Protein AF-A0A397VW55-F1 (afdb_monomer_lite)

Sequence (181 aa):
MVSATMDEYCSMPDNKTVDIKIIGSTFNQAGERYYVQMDPNFVRNKLLYEPLPGIDQGIVNYNSTYQGRPSEEAAICIARLTADATKKFQDLPPENQTTYFNSLFKEIAKKLPVRYERLTTDGNFQYVYSSGSNNPNIEFEVRVNLTDSKQKENSVPGVNRLLASNRKVIYGVNIKILLSH

Structure (mmCIF, N/CA/C/O backbone):
data_AF-A0A397VW55-F1
#
_entry.id   AF-A0A397VW55-F1
#
loop_
_atom_site.group_PDB
_atom_site.id
_atom_site.type_symbol
_atom_site.label_atom_id
_atom_site.label_alt_id
_atom_site.label_comp_id
_atom_site.label_asym_id
_atom_site.label_entity_id
_atom_site.label_seq_id
_atom_site.pdbx_PDB_ins_code
_atom_site.Cartn_x
_atom_site.Cartn_y
_atom_site.Cartn_z
_atom_site.occupancy
_atom_site.B_iso_or_equiv
_atom_site.auth_seq_id
_atom_site.auth_comp_id
_atom_site.auth_asym_id
_atom_site.auth_atom_id
_atom_site.pdbx_PDB_model_num
ATOM 1 N N . MET A 1 1 ? 5.087 1.949 -8.257 1.00 55.09 1 MET A N 1
ATOM 2 C CA . MET A 1 1 ? 5.994 2.690 -9.155 1.00 55.09 1 MET A CA 1
ATOM 3 C C . MET A 1 1 ? 7.262 2.983 -8.373 1.00 55.09 1 MET A C 1
ATOM 5 O O . MET A 1 1 ? 7.154 3.551 -7.293 1.00 55.09 1 MET A O 1
ATOM 9 N N . VAL A 1 2 ? 8.412 2.505 -8.848 1.00 58.38 2 VAL A N 1
ATOM 10 C CA . VAL A 1 2 ? 9.732 2.812 -8.272 1.00 58.38 2 VAL A CA 1
ATOM 11 C C . VAL A 1 2 ? 10.349 3.891 -9.155 1.00 58.38 2 VAL A C 1
ATOM 13 O O . VAL A 1 2 ? 10.403 3.710 -10.367 1.00 58.38 2 VAL A O 1
ATOM 16 N N . SER A 1 3 ? 10.754 5.020 -8.571 1.00 66.94 3 SER A N 1
ATOM 17 C CA . SER A 1 3 ? 11.470 6.069 -9.307 1.00 66.94 3 SER A CA 1
ATOM 18 C C . SER A 1 3 ? 12.961 5.743 -9.366 1.00 66.94 3 SER A C 1
ATOM 20 O O . SER A 1 3 ? 13.516 5.243 -8.388 1.00 66.94 3 SER A O 1
ATOM 22 N N . ALA A 1 4 ? 13.619 6.101 -10.472 1.00 60.59 4 ALA A N 1
ATOM 23 C CA . ALA A 1 4 ? 15.071 5.976 -10.635 1.00 60.59 4 ALA A CA 1
ATOM 24 C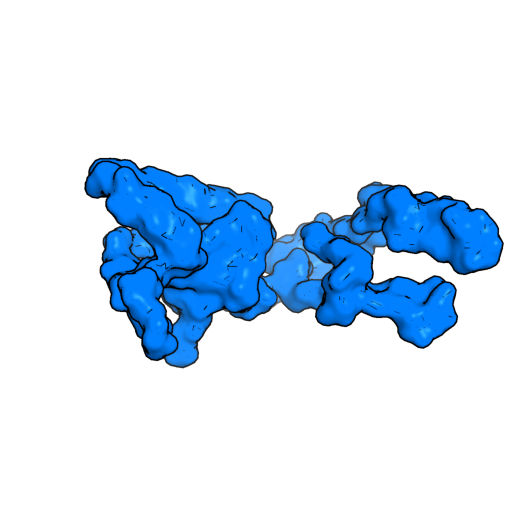 C . ALA A 1 4 ? 15.870 6.740 -9.561 1.00 60.59 4 ALA A C 1
ATOM 26 O O . ALA A 1 4 ? 17.019 6.414 -9.301 1.00 60.59 4 ALA A O 1
ATOM 27 N N . THR A 1 5 ? 15.258 7.742 -8.924 1.00 70.06 5 THR A N 1
ATOM 28 C CA . THR A 1 5 ? 15.862 8.555 -7.855 1.00 70.06 5 THR A CA 1
ATOM 29 C C . THR A 1 5 ? 15.714 7.952 -6.455 1.00 70.06 5 THR A C 1
ATOM 31 O O . THR A 1 5 ? 16.090 8.577 -5.467 1.00 70.06 5 THR A O 1
ATOM 34 N N . MET A 1 6 ? 15.104 6.769 -6.334 1.00 76.06 6 MET A N 1
ATOM 35 C CA . MET A 1 6 ? 14.958 6.077 -5.056 1.00 76.06 6 MET A CA 1
ATOM 36 C C . MET A 1 6 ? 16.156 5.154 -4.836 1.00 76.06 6 MET A C 1
ATOM 38 O O . MET A 1 6 ? 16.042 3.956 -5.076 1.00 76.06 6 MET A O 1
ATOM 42 N N . ASP A 1 7 ? 17.270 5.691 -4.336 1.00 77.62 7 ASP A N 1
ATOM 43 C CA . ASP A 1 7 ? 18.544 4.961 -4.165 1.00 77.62 7 ASP A CA 1
ATOM 44 C C . ASP A 1 7 ? 18.426 3.663 -3.328 1.00 77.62 7 ASP A C 1
ATOM 46 O O . ASP A 1 7 ? 19.222 2.739 -3.473 1.00 77.62 7 ASP A O 1
ATOM 50 N N . GLU A 1 8 ? 17.410 3.552 -2.459 1.00 80.06 8 GLU A N 1
ATOM 51 C CA . GLU A 1 8 ? 17.105 2.328 -1.688 1.00 80.06 8 GLU A CA 1
ATOM 52 C C . GLU A 1 8 ? 16.546 1.183 -2.566 1.00 80.06 8 GLU A C 1
ATOM 54 O O . GLU A 1 8 ? 16.633 0.008 -2.192 1.00 80.06 8 GLU A O 1
ATOM 59 N N . TYR A 1 9 ? 15.958 1.517 -3.717 1.00 79.38 9 TYR A N 1
ATOM 60 C CA . TYR A 1 9 ? 15.215 0.602 -4.588 1.00 79.38 9 TYR A CA 1
ATOM 61 C C . TYR A 1 9 ? 15.733 0.528 -6.019 1.00 79.38 9 TYR A C 1
ATOM 63 O O . TYR A 1 9 ? 15.395 -0.423 -6.719 1.00 79.38 9 TYR A O 1
ATOM 71 N N . CYS A 1 10 ? 16.512 1.507 -6.461 1.00 85.19 10 CYS A N 1
ATOM 72 C CA . CYS A 1 10 ? 17.072 1.567 -7.797 1.00 85.19 10 CYS A CA 1
ATOM 73 C C . CYS A 1 10 ? 18.533 1.998 -7.698 1.00 85.19 10 CYS A C 1
ATOM 75 O O . CYS A 1 10 ? 18.833 3.028 -7.100 1.00 85.19 10 CYS A O 1
ATOM 77 N N . SER A 1 11 ? 19.438 1.231 -8.292 1.00 88.94 11 SER A N 1
ATOM 78 C CA . SER A 1 11 ? 20.855 1.579 -8.364 1.00 88.94 11 SER A CA 1
ATOM 79 C C . SER A 1 11 ? 21.452 1.166 -9.707 1.00 88.94 11 SER A C 1
ATOM 81 O O . SER A 1 11 ? 20.837 0.442 -10.490 1.00 88.94 11 SER A O 1
ATOM 83 N N . MET A 1 12 ? 22.643 1.680 -10.009 1.00 86.44 12 MET A N 1
ATOM 84 C CA . MET A 1 12 ? 23.347 1.389 -11.256 1.00 86.44 12 MET A CA 1
ATOM 85 C C . MET A 1 12 ? 24.832 1.125 -10.959 1.00 86.44 12 MET A C 1
ATOM 87 O O . MET A 1 12 ? 25.648 2.043 -11.072 1.00 86.44 12 MET A O 1
ATOM 91 N N . PRO A 1 13 ? 25.199 -0.091 -10.511 1.00 88.69 13 PRO A N 1
ATOM 92 C CA . PRO A 1 13 ? 26.519 -0.363 -9.931 1.00 88.69 13 PRO A CA 1
ATOM 93 C C . PRO A 1 13 ? 27.693 -0.198 -10.909 1.00 88.69 13 PRO A C 1
ATOM 95 O O . PRO A 1 13 ? 28.791 0.159 -10.490 1.00 88.69 13 PRO A O 1
ATOM 98 N N . ASP A 1 14 ? 27.486 -0.433 -12.205 1.00 88.38 14 ASP A N 1
ATOM 99 C CA . ASP A 1 14 ? 28.546 -0.484 -13.225 1.00 88.38 14 ASP A CA 1
ATOM 100 C C . ASP A 1 14 ? 28.288 0.436 -14.439 1.00 88.38 14 ASP A C 1
ATOM 102 O O . ASP A 1 14 ? 28.972 0.340 -15.461 1.00 88.38 14 ASP A O 1
ATOM 106 N N . ASN A 1 15 ? 27.314 1.350 -14.339 1.00 84.50 15 ASN A N 1
ATOM 107 C CA . ASN A 1 15 ? 26.824 2.206 -15.434 1.00 84.50 15 ASN A CA 1
ATOM 108 C C . ASN A 1 15 ? 26.271 1.458 -16.666 1.00 84.50 15 ASN A C 1
ATOM 110 O O . ASN A 1 15 ? 26.111 2.070 -17.725 1.00 84.50 15 ASN A O 1
ATOM 114 N N . LYS A 1 16 ? 26.007 0.153 -16.561 1.00 86.00 16 LYS A N 1
ATOM 115 C CA . LYS A 1 16 ? 25.454 -0.681 -17.642 1.00 86.00 16 LYS A CA 1
ATOM 116 C C . LYS A 1 16 ? 24.233 -1.479 -17.195 1.00 86.00 16 LYS A C 1
ATOM 118 O O . LYS A 1 16 ? 23.374 -1.782 -18.016 1.00 86.00 16 LYS A O 1
ATOM 123 N N . THR A 1 17 ? 24.156 -1.777 -15.906 1.00 87.69 17 THR A N 1
ATOM 124 C CA . THR A 1 17 ? 23.126 -2.589 -15.271 1.00 87.69 17 THR A CA 1
ATOM 125 C C . THR A 1 17 ? 22.302 -1.711 -14.343 1.00 87.69 17 THR A C 1
ATOM 127 O O . THR A 1 17 ? 22.865 -1.000 -13.516 1.00 87.69 17 THR A O 1
ATOM 130 N N . VAL A 1 18 ? 20.976 -1.756 -14.476 1.00 87.31 18 VAL A N 1
ATOM 131 C CA . VAL A 1 18 ? 20.058 -1.158 -13.501 1.00 87.31 18 VAL A CA 1
ATOM 132 C C . VAL A 1 18 ? 19.582 -2.257 -12.562 1.00 87.31 18 VAL A C 1
ATOM 134 O O . VAL A 1 18 ? 18.870 -3.169 -12.983 1.00 87.31 18 VAL A O 1
ATOM 137 N N . ASP A 1 19 ? 19.927 -2.124 -11.289 1.00 88.69 19 ASP A N 1
ATOM 138 C CA . ASP A 1 19 ? 19.442 -2.995 -10.229 1.00 88.69 19 ASP A CA 1
ATOM 139 C C . ASP A 1 19 ? 18.177 -2.389 -9.625 1.00 88.69 19 ASP A C 1
ATOM 141 O O . ASP A 1 19 ? 18.198 -1.297 -9.056 1.00 88.69 19 ASP A O 1
ATOM 145 N N . ILE A 1 20 ? 17.060 -3.113 -9.731 1.00 86.38 20 ILE A N 1
ATOM 146 C CA . ILE A 1 20 ? 15.787 -2.725 -9.120 1.00 86.38 20 ILE A CA 1
ATOM 147 C C . ILE A 1 20 ? 15.455 -3.713 -8.009 1.00 86.38 20 ILE A C 1
ATOM 149 O O . ILE A 1 20 ? 15.163 -4.887 -8.249 1.00 86.38 20 ILE A O 1
ATOM 153 N N . LYS A 1 21 ? 15.448 -3.226 -6.771 1.00 82.81 21 LYS A N 1
ATOM 154 C CA . LYS A 1 21 ? 15.037 -4.014 -5.615 1.00 82.81 21 LYS A CA 1
ATOM 155 C C . LYS A 1 21 ? 13.519 -4.090 -5.563 1.00 82.81 21 LYS A C 1
ATOM 157 O O . LYS A 1 21 ? 12.830 -3.125 -5.233 1.00 82.81 21 LYS A O 1
ATOM 162 N N . ILE A 1 22 ? 12.995 -5.278 -5.837 1.00 75.12 22 ILE A N 1
ATOM 163 C CA . ILE A 1 22 ? 11.568 -5.550 -5.707 1.00 75.12 22 ILE A CA 1
ATOM 164 C C . ILE A 1 22 ? 11.224 -5.697 -4.223 1.00 75.12 22 ILE A C 1
ATOM 166 O O . ILE A 1 22 ? 11.858 -6.452 -3.484 1.00 75.12 22 ILE A O 1
ATOM 170 N N . ILE A 1 23 ? 10.204 -4.969 -3.777 1.00 71.38 23 ILE A N 1
ATOM 171 C CA . ILE A 1 23 ? 9.687 -5.088 -2.414 1.00 71.38 23 ILE A CA 1
ATOM 172 C C . ILE A 1 23 ? 9.133 -6.508 -2.245 1.00 71.38 23 ILE A C 1
ATOM 174 O O . ILE A 1 23 ? 8.393 -6.992 -3.097 1.00 71.38 23 ILE A O 1
ATOM 178 N N . GLY A 1 24 ? 9.453 -7.186 -1.139 1.00 64.25 24 GLY A N 1
ATOM 179 C CA . GLY A 1 24 ? 9.032 -8.580 -0.906 1.00 64.25 24 GLY A CA 1
ATOM 180 C C . GLY A 1 24 ? 7.513 -8.790 -0.878 1.00 64.25 24 GLY A C 1
ATOM 181 O O . GLY A 1 24 ? 7.034 -9.920 -0.870 1.00 64.25 24 GLY A O 1
ATOM 182 N N . SER A 1 25 ? 6.753 -7.700 -0.868 1.00 64.31 25 SER A N 1
ATOM 183 C CA . SER A 1 25 ? 5.309 -7.691 -0.946 1.00 64.31 25 SER A CA 1
ATOM 184 C C . SER A 1 25 ? 4.753 -7.532 -2.361 1.00 64.31 25 SER A C 1
ATOM 186 O O . SER A 1 25 ? 3.542 -7.573 -2.502 1.00 64.31 25 SER A O 1
ATOM 188 N N . THR A 1 26 ? 5.572 -7.367 -3.400 1.00 71.69 26 THR A N 1
ATOM 189 C CA . THR A 1 26 ? 5.098 -7.162 -4.779 1.00 71.69 26 THR A CA 1
ATOM 190 C C . THR A 1 26 ? 4.411 -8.405 -5.348 1.00 71.69 26 THR A C 1
ATOM 192 O O . THR A 1 26 ? 3.333 -8.283 -5.912 1.00 71.69 26 THR A O 1
ATOM 195 N N . PHE A 1 27 ? 4.982 -9.599 -5.154 1.00 76.06 27 PHE A N 1
ATOM 196 C CA . PHE A 1 27 ? 4.461 -10.873 -5.677 1.00 76.06 27 PHE A CA 1
ATOM 197 C C . PHE A 1 27 ? 3.615 -11.605 -4.631 1.00 76.06 27 PHE A C 1
ATOM 199 O O . PHE A 1 27 ? 4.006 -12.643 -4.105 1.00 76.06 27 PHE A O 1
ATOM 206 N N . ASN A 1 28 ? 2.504 -11.011 -4.229 1.00 70.75 28 ASN A N 1
ATOM 207 C CA . ASN A 1 28 ? 1.757 -11.464 -3.055 1.00 70.75 28 ASN A CA 1
ATOM 208 C C . ASN A 1 28 ? 0.484 -12.251 -3.363 1.00 70.75 28 ASN A C 1
ATOM 210 O O . ASN A 1 28 ? -0.030 -12.881 -2.445 1.00 70.75 28 ASN A O 1
ATOM 214 N N . GLN A 1 29 ? 0.004 -12.258 -4.605 1.00 72.44 29 GLN A N 1
ATOM 215 C CA . GLN A 1 29 ? -1.164 -13.028 -5.019 1.00 72.44 29 GLN A CA 1
ATOM 216 C C . GLN A 1 29 ? -0.717 -14.363 -5.609 1.00 72.44 29 GLN A C 1
ATOM 218 O O . GLN A 1 29 ? 0.205 -14.418 -6.423 1.00 72.44 29 GLN A O 1
ATOM 223 N N . ALA A 1 30 ? -1.342 -15.454 -5.171 1.00 74.38 30 ALA A N 1
ATOM 224 C CA . ALA A 1 30 ? -1.013 -16.801 -5.620 1.00 74.38 30 ALA A CA 1
ATOM 225 C C . ALA A 1 30 ? -1.479 -17.020 -7.067 1.00 74.38 30 ALA A C 1
ATOM 227 O O . ALA A 1 30 ? -2.642 -16.787 -7.378 1.00 74.38 30 ALA A O 1
ATOM 228 N N . GLY A 1 31 ? -0.591 -17.493 -7.947 1.00 74.38 31 GLY A N 1
ATOM 229 C CA . GLY A 1 31 ? -0.944 -17.815 -9.336 1.00 74.38 31 GLY A CA 1
ATOM 230 C C . GLY A 1 31 ? -1.151 -16.608 -10.258 1.00 74.38 31 GLY A C 1
ATOM 231 O O . GLY A 1 31 ? -1.389 -16.801 -11.449 1.00 74.38 31 GLY A O 1
ATOM 232 N N . GLU A 1 32 ? -1.016 -15.384 -9.744 1.00 81.94 32 GLU A N 1
ATOM 233 C CA . GLU A 1 32 ? -1.119 -14.161 -10.539 1.00 81.94 32 GLU A CA 1
ATOM 234 C C . GLU A 1 32 ? 0.161 -13.871 -11.327 1.00 81.94 32 GLU A C 1
ATOM 236 O O . GLU A 1 32 ? 1.273 -14.250 -10.931 1.00 81.94 32 GLU A O 1
ATOM 241 N N . ARG A 1 33 ? -0.003 -13.163 -12.450 1.00 84.38 33 ARG A N 1
ATOM 242 C CA . ARG A 1 33 ? 1.102 -12.740 -13.313 1.00 84.38 33 ARG A CA 1
ATOM 243 C C . ARG A 1 33 ? 1.416 -11.267 -13.102 1.00 84.38 33 ARG A C 1
ATOM 245 O O . ARG A 1 33 ? 0.573 -10.398 -13.305 1.00 84.38 33 ARG A O 1
ATOM 252 N N . TYR A 1 34 ? 2.667 -10.999 -12.766 1.00 85.56 34 TYR 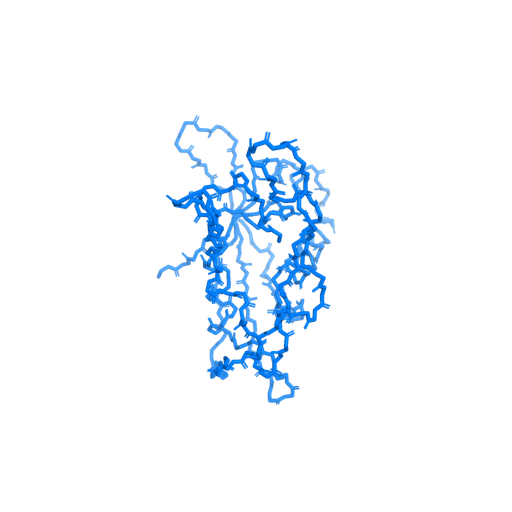A N 1
ATOM 253 C CA . TYR A 1 34 ? 3.197 -9.661 -12.564 1.00 85.56 34 TYR A CA 1
ATOM 254 C C . TYR A 1 34 ? 4.071 -9.265 -13.746 1.00 85.56 34 TYR A C 1
ATOM 256 O O . TYR A 1 34 ? 4.819 -10.090 -14.270 1.00 85.56 34 TYR A O 1
ATOM 264 N N . TYR A 1 35 ? 3.997 -7.999 -14.143 1.00 87.88 35 TYR A N 1
ATOM 265 C CA . TYR A 1 35 ? 4.752 -7.451 -15.265 1.00 87.88 35 TYR A CA 1
ATOM 266 C C . TYR A 1 35 ? 5.721 -6.386 -14.772 1.00 87.88 35 TYR A C 1
ATOM 268 O O . TYR A 1 35 ? 5.388 -5.604 -13.879 1.00 87.88 35 TYR A O 1
ATOM 276 N N . VAL A 1 36 ? 6.904 -6.340 -15.376 1.00 86.19 36 VAL A N 1
ATOM 277 C CA . VAL A 1 36 ? 7.800 -5.193 -15.243 1.00 86.19 36 VAL A CA 1
ATOM 278 C C . VAL A 1 36 ? 7.576 -4.303 -16.452 1.00 86.19 36 VAL A C 1
ATOM 280 O O . VAL A 1 36 ? 7.721 -4.749 -17.587 1.00 86.19 36 VAL A O 1
ATOM 283 N N . GLN A 1 37 ? 7.217 -3.054 -16.180 1.00 89.69 37 GLN A N 1
ATOM 284 C CA . GLN A 1 37 ? 7.183 -1.985 -17.163 1.00 89.69 37 GLN A CA 1
ATOM 285 C C . GLN A 1 37 ? 8.215 -0.939 -16.752 1.00 89.69 37 GLN A C 1
ATOM 287 O O . GLN A 1 37 ? 8.352 -0.624 -15.567 1.00 89.69 37 GLN A O 1
ATOM 292 N N . MET A 1 38 ? 8.943 -0.421 -17.729 1.00 89.12 38 MET A N 1
ATOM 293 C CA . MET A 1 38 ? 9.911 0.650 -17.543 1.00 89.12 38 MET A CA 1
ATOM 294 C C . MET A 1 38 ? 9.569 1.750 -18.532 1.00 89.12 38 MET A C 1
ATOM 296 O O . MET A 1 38 ? 9.438 1.472 -19.721 1.00 89.12 38 MET A O 1
ATOM 300 N N . ASP A 1 39 ? 9.407 2.975 -18.043 1.00 89.56 39 ASP A N 1
ATOM 301 C CA . ASP A 1 39 ? 9.059 4.099 -18.905 1.00 89.56 39 ASP A CA 1
ATOM 302 C C . ASP A 1 39 ? 10.193 4.395 -19.902 1.00 89.56 39 ASP A C 1
ATOM 304 O O . ASP A 1 39 ? 11.377 4.241 -19.569 1.00 89.56 39 ASP A O 1
ATOM 308 N N . PRO A 1 40 ? 9.869 4.864 -21.120 1.00 86.75 40 PRO A N 1
ATOM 309 C CA . PRO A 1 40 ? 10.868 5.435 -22.010 1.00 86.75 40 PRO A CA 1
ATOM 310 C C . PRO A 1 40 ? 11.662 6.531 -21.293 1.00 86.75 40 PRO A C 1
ATOM 312 O O . PRO A 1 40 ? 11.114 7.291 -20.494 1.00 86.75 40 PRO A O 1
ATOM 315 N N . ASN A 1 41 ? 12.955 6.638 -21.597 1.00 89.25 41 ASN A N 1
ATOM 316 C CA . ASN A 1 41 ? 13.873 7.611 -20.992 1.00 89.25 41 ASN A CA 1
ATOM 317 C C . ASN A 1 41 ? 14.232 7.346 -19.516 1.00 89.25 41 ASN A C 1
ATOM 319 O O . ASN A 1 41 ? 14.923 8.183 -18.925 1.00 89.25 41 ASN A O 1
ATOM 323 N N . PHE A 1 42 ? 13.811 6.218 -18.925 1.00 88.31 42 PHE A N 1
ATOM 324 C CA . PHE A 1 42 ? 14.222 5.819 -17.571 1.00 88.31 42 PHE A CA 1
ATOM 325 C C . PHE A 1 42 ? 15.746 5.637 -17.466 1.00 88.31 42 PHE A C 1
ATOM 327 O O . PHE A 1 42 ? 16.358 6.049 -16.483 1.00 88.31 42 PHE A O 1
ATOM 334 N N . VAL A 1 43 ? 16.369 5.089 -18.515 1.00 88.00 43 VAL A N 1
ATOM 335 C CA . VAL A 1 43 ? 17.828 5.032 -18.698 1.00 88.00 43 VAL A CA 1
ATOM 336 C C . VAL A 1 43 ? 18.215 5.877 -19.907 1.00 88.00 43 VAL A C 1
ATOM 338 O O . VAL A 1 43 ? 17.444 6.013 -20.859 1.00 88.00 43 VAL A O 1
ATOM 341 N N . ARG A 1 44 ? 19.427 6.436 -19.892 1.00 89.62 44 ARG A N 1
ATOM 342 C CA . ARG A 1 44 ? 20.006 7.151 -21.034 1.00 89.62 44 ARG A CA 1
ATOM 343 C C . ARG A 1 44 ? 21.392 6.626 -21.362 1.00 89.62 44 ARG A C 1
ATOM 345 O O . ARG A 1 44 ? 22.141 6.216 -20.476 1.00 89.62 44 ARG A O 1
ATOM 352 N N . ASN A 1 45 ? 21.754 6.698 -22.635 1.00 87.25 45 ASN A N 1
ATOM 353 C CA . ASN A 1 45 ? 23.119 6.486 -23.075 1.00 87.25 45 ASN A CA 1
ATOM 354 C C . ASN A 1 45 ? 24.011 7.609 -22.520 1.00 87.25 45 ASN A C 1
ATOM 356 O O . ASN A 1 45 ? 23.752 8.787 -22.748 1.00 87.25 45 ASN A O 1
ATOM 360 N N . LYS A 1 46 ? 25.086 7.255 -21.811 1.00 84.88 46 LYS A N 1
ATOM 361 C CA . LYS A 1 46 ? 25.984 8.242 -21.193 1.00 84.88 46 LYS A CA 1
ATOM 362 C C . LYS A 1 46 ? 26.781 9.076 -22.208 1.00 84.88 46 LYS A C 1
ATOM 364 O O . LYS A 1 46 ? 27.124 10.211 -21.902 1.00 84.88 46 LYS A O 1
ATOM 369 N N . LEU A 1 47 ? 27.094 8.519 -23.379 1.00 88.50 47 LEU A N 1
ATOM 370 C CA . LEU A 1 47 ? 27.909 9.169 -24.414 1.00 88.50 47 LEU A CA 1
ATOM 371 C C . LEU A 1 47 ? 27.074 10.096 -25.297 1.00 88.50 47 LEU A C 1
ATOM 373 O O . LEU A 1 47 ? 27.481 11.221 -25.558 1.00 88.50 47 LEU A O 1
ATOM 377 N N . LEU A 1 48 ? 25.915 9.615 -25.747 1.00 91.12 48 LEU A N 1
ATOM 378 C CA . LEU A 1 48 ? 25.040 10.348 -26.666 1.00 91.12 48 LEU A CA 1
ATOM 379 C C . LEU A 1 48 ? 23.992 11.195 -25.933 1.00 91.12 48 LEU A C 1
ATOM 381 O O . LEU A 1 48 ? 23.326 12.021 -26.543 1.00 91.12 48 LEU A O 1
ATOM 385 N N . TYR A 1 49 ? 23.831 10.982 -24.623 1.00 88.12 49 TYR A N 1
ATOM 386 C CA . TYR A 1 49 ? 22.771 11.568 -23.797 1.00 88.12 49 TYR A CA 1
ATOM 387 C C . TYR A 1 49 ? 21.345 11.261 -24.294 1.00 88.12 49 TYR A C 1
ATOM 389 O O . TYR A 1 49 ? 20.367 11.871 -23.858 1.00 88.12 49 TYR A O 1
ATOM 397 N N . GLU A 1 50 ? 21.223 10.275 -25.182 1.00 91.62 50 GLU A N 1
ATOM 398 C CA . GLU A 1 50 ? 19.964 9.843 -25.765 1.00 91.62 50 GLU A CA 1
ATOM 399 C C . GLU A 1 50 ? 19.219 8.908 -24.815 1.00 91.62 50 GLU A C 1
ATOM 401 O O . GLU A 1 50 ? 19.832 8.042 -24.176 1.00 91.62 50 GLU A O 1
ATOM 406 N N . PRO A 1 51 ? 17.894 9.052 -24.704 1.00 90.56 51 PRO A N 1
ATOM 407 C CA . PRO A 1 51 ? 17.106 8.124 -23.928 1.00 90.56 51 PRO A CA 1
ATOM 408 C C . PRO A 1 51 ? 17.049 6.739 -24.561 1.00 90.56 51 PRO A C 1
ATOM 410 O O . PRO A 1 51 ? 16.960 6.593 -25.778 1.00 90.56 51 PRO A O 1
ATOM 413 N N . LEU A 1 52 ? 17.043 5.720 -23.707 1.00 90.06 52 LEU A N 1
ATOM 414 C CA . LEU A 1 52 ? 16.796 4.352 -24.130 1.00 90.06 52 LEU A CA 1
ATOM 415 C C . LEU A 1 52 ? 15.290 4.053 -24.120 1.00 90.06 52 LEU A C 1
ATOM 417 O O . LEU A 1 52 ? 14.554 4.616 -23.294 1.00 90.06 52 LEU A O 1
ATOM 421 N N . PRO A 1 53 ? 14.824 3.174 -25.028 1.00 90.06 53 PRO A N 1
ATOM 422 C CA . PRO A 1 53 ? 13.460 2.681 -24.983 1.00 90.06 53 PRO A CA 1
ATOM 423 C C . PRO A 1 53 ? 13.204 1.968 -23.654 1.00 90.06 53 PRO A C 1
ATOM 425 O O . PRO A 1 53 ? 14.102 1.370 -23.057 1.00 90.06 53 PRO A O 1
ATOM 428 N N . GLY A 1 54 ? 11.962 2.073 -23.198 1.00 88.56 54 GLY A N 1
ATOM 429 C CA . GLY A 1 54 ? 11.494 1.403 -21.999 1.00 88.56 54 GLY A CA 1
ATOM 430 C C . GLY A 1 54 ? 11.319 -0.106 -22.186 1.00 88.56 54 GLY A C 1
ATOM 431 O O . GLY A 1 54 ? 11.680 -0.687 -23.209 1.00 88.56 54 GLY A O 1
ATOM 432 N N . ILE A 1 55 ? 10.714 -0.734 -21.183 1.00 89.50 55 ILE A N 1
ATOM 433 C CA . ILE A 1 55 ? 10.244 -2.120 -21.246 1.00 89.50 55 ILE A CA 1
ATOM 434 C C . ILE A 1 55 ? 8.725 -2.062 -21.262 1.00 89.50 55 ILE A C 1
ATOM 436 O O . ILE A 1 55 ? 8.123 -1.604 -20.290 1.00 89.50 55 ILE A O 1
ATOM 440 N N . ASP A 1 56 ? 8.118 -2.545 -22.340 1.00 88.12 56 ASP A N 1
ATOM 441 C CA . ASP A 1 56 ? 6.665 -2.618 -22.452 1.00 88.12 56 ASP A CA 1
ATOM 442 C C . ASP A 1 56 ? 6.083 -3.753 -21.601 1.00 88.12 56 ASP A C 1
ATOM 444 O O . ASP A 1 56 ? 6.727 -4.773 -21.316 1.00 88.12 56 ASP A O 1
ATOM 448 N N . GLN A 1 57 ? 4.818 -3.589 -21.212 1.00 82.00 57 GLN A N 1
ATOM 449 C CA . GLN A 1 57 ? 4.084 -4.591 -20.449 1.00 82.00 57 GLN A CA 1
ATOM 450 C C . GLN A 1 57 ? 4.084 -5.945 -21.177 1.00 82.00 57 GLN A C 1
ATOM 452 O O . GLN A 1 57 ? 3.771 -6.039 -22.360 1.00 82.00 57 GLN A O 1
ATOM 457 N N . GLY A 1 58 ? 4.386 -7.021 -20.445 1.00 79.12 58 GLY A N 1
ATOM 458 C CA . GLY A 1 58 ? 4.345 -8.387 -20.978 1.00 79.12 58 GLY A CA 1
ATOM 459 C C . GLY A 1 58 ? 5.697 -8.941 -21.422 1.00 79.12 58 GLY A C 1
ATOM 460 O O . GLY A 1 58 ? 5.860 -10.160 -21.376 1.00 79.12 58 GLY A O 1
ATOM 461 N N . ILE A 1 59 ? 6.673 -8.083 -21.752 1.00 87.88 59 ILE A N 1
ATOM 462 C CA . ILE A 1 59 ? 8.020 -8.514 -22.167 1.00 87.88 59 ILE A CA 1
ATOM 463 C C . ILE A 1 59 ? 8.708 -9.275 -21.033 1.00 87.88 59 ILE A C 1
ATOM 465 O O . ILE A 1 59 ? 9.149 -10.409 -21.208 1.00 87.88 59 ILE A O 1
ATOM 469 N N . VAL A 1 60 ? 8.754 -8.663 -19.849 1.00 87.00 60 VAL A N 1
ATOM 470 C CA . VAL A 1 60 ? 9.267 -9.291 -18.632 1.00 87.00 60 VAL A CA 1
ATOM 471 C C . VAL A 1 60 ? 8.091 -9.549 -17.703 1.00 87.00 60 VAL A C 1
ATOM 473 O O . VAL A 1 60 ? 7.422 -8.617 -17.247 1.00 87.00 60 VAL A O 1
ATOM 476 N N . ASN A 1 61 ? 7.826 -10.824 -17.430 1.00 87.81 61 ASN A N 1
ATOM 477 C CA . ASN A 1 61 ? 6.741 -11.239 -16.555 1.00 87.81 61 ASN A CA 1
ATOM 478 C C . ASN A 1 61 ? 7.166 -12.356 -15.601 1.00 87.81 61 ASN A C 1
ATOM 480 O O . ASN A 1 61 ? 8.042 -13.162 -15.905 1.00 87.81 61 ASN A O 1
ATOM 484 N N . TYR A 1 62 ? 6.519 -12.379 -14.442 1.00 86.00 62 TYR A N 1
ATOM 485 C CA . TYR A 1 62 ? 6.761 -13.336 -13.375 1.00 86.00 62 TYR A CA 1
ATOM 486 C C . TYR A 1 62 ? 5.428 -13.924 -12.938 1.00 86.00 62 TYR A C 1
ATOM 488 O O . TYR A 1 62 ? 4.503 -13.190 -12.585 1.00 86.00 62 TYR A O 1
ATOM 496 N N . ASN A 1 63 ? 5.337 -15.250 -12.932 1.00 85.00 63 ASN A N 1
ATOM 497 C CA . ASN A 1 63 ? 4.224 -15.927 -12.282 1.00 85.00 63 ASN A CA 1
ATOM 498 C C . ASN A 1 63 ? 4.550 -16.046 -10.797 1.00 85.00 63 ASN A C 1
ATOM 500 O O . ASN A 1 63 ? 5.594 -16.581 -10.417 1.00 85.00 63 ASN A O 1
ATOM 504 N N . SER A 1 64 ? 3.661 -15.538 -9.957 1.00 80.19 64 SER A N 1
ATOM 505 C CA . SER A 1 64 ? 3.842 -15.607 -8.519 1.00 80.19 64 SER A CA 1
ATOM 506 C C . SER A 1 64 ? 3.679 -17.039 -8.024 1.00 80.19 64 SER A C 1
ATOM 508 O O . SER A 1 64 ? 2.629 -17.668 -8.174 1.00 80.19 64 SER A O 1
ATOM 510 N N . THR A 1 65 ? 4.731 -17.539 -7.380 1.00 76.44 65 THR A N 1
ATOM 511 C CA . THR A 1 65 ? 4.728 -18.810 -6.647 1.00 76.44 65 THR A CA 1
ATOM 512 C C . THR A 1 65 ? 4.264 -18.635 -5.204 1.00 76.44 65 THR A C 1
ATOM 514 O O . THR A 1 65 ? 4.420 -19.552 -4.399 1.00 76.44 65 THR A O 1
ATOM 517 N N . TYR A 1 66 ? 3.716 -17.467 -4.845 1.00 73.31 66 TYR A N 1
ATOM 518 C CA . TYR A 1 66 ? 3.277 -17.195 -3.486 1.00 73.31 66 TYR A CA 1
ATOM 519 C C . TYR A 1 66 ? 2.236 -18.222 -3.035 1.00 73.31 66 TYR A C 1
ATOM 521 O O . TYR A 1 66 ? 1.165 -18.352 -3.619 1.00 73.31 66 TYR A O 1
ATOM 529 N N . GLN A 1 67 ? 2.564 -18.939 -1.964 1.00 66.88 67 GLN A N 1
ATOM 530 C CA . GLN A 1 67 ? 1.688 -19.891 -1.291 1.00 66.88 67 GLN A CA 1
ATOM 531 C C . GLN A 1 67 ? 1.348 -19.314 0.084 1.00 66.88 67 GLN A C 1
ATOM 533 O O . GLN A 1 67 ? 1.932 -19.682 1.106 1.00 66.88 67 GLN A O 1
ATOM 538 N N . GLY A 1 68 ? 0.452 -18.331 0.112 1.00 62.38 68 GLY A N 1
ATOM 539 C CA . GLY A 1 68 ? -0.074 -17.812 1.367 1.00 62.38 68 GLY A CA 1
ATOM 540 C C . GLY A 1 68 ? -0.979 -18.849 2.000 1.00 62.38 68 GLY A C 1
ATOM 541 O O . GLY A 1 68 ? -2.068 -19.095 1.492 1.00 62.38 68 GLY A O 1
ATOM 542 N N . ARG A 1 69 ? -0.562 -19.447 3.120 1.00 60.31 69 ARG A N 1
ATOM 543 C CA . ARG A 1 69 ? -1.487 -20.261 3.918 1.00 60.31 69 ARG A CA 1
ATOM 544 C C . ARG A 1 69 ? -2.624 -19.362 4.393 1.00 60.31 69 ARG A C 1
ATOM 546 O O . ARG A 1 69 ? -2.302 -18.294 4.928 1.00 60.31 69 ARG A O 1
ATOM 553 N N . PRO A 1 70 ? -3.899 -19.755 4.218 1.00 63.03 70 PRO A N 1
ATOM 554 C CA . PRO A 1 70 ? -5.002 -19.101 4.900 1.00 63.03 70 PRO A CA 1
ATOM 555 C C . PRO A 1 70 ? -4.640 -18.960 6.375 1.00 63.03 70 PRO A C 1
ATOM 557 O O . PRO A 1 70 ? -4.059 -19.868 6.969 1.00 63.03 70 PRO A O 1
ATOM 560 N N . SER A 1 71 ? -4.903 -17.788 6.930 1.00 68.06 71 SER A N 1
ATOM 561 C CA . SER A 1 71 ? -4.775 -17.618 8.370 1.00 68.06 71 SER A CA 1
ATOM 562 C C . SER A 1 71 ? -6.020 -18.168 9.017 1.00 68.06 71 SER A C 1
ATOM 564 O O . SER A 1 71 ? -7.107 -17.952 8.486 1.00 68.06 71 SER A O 1
ATOM 566 N N . GLU A 1 72 ? -5.860 -18.823 10.155 1.00 67.75 72 GLU A N 1
ATOM 567 C CA . GLU A 1 72 ? -6.980 -19.162 11.034 1.00 67.75 72 GLU A CA 1
ATOM 568 C C . GLU A 1 72 ? -7.348 -17.974 11.940 1.00 67.75 72 GLU A C 1
ATOM 570 O O . GLU A 1 72 ? -8.438 -17.933 12.501 1.00 67.75 72 GLU A O 1
ATOM 575 N N . GLU A 1 73 ? -6.480 -16.955 12.007 1.00 71.69 73 GLU A N 1
ATOM 576 C CA . GLU A 1 73 ? -6.658 -15.756 12.828 1.00 71.69 73 GLU A CA 1
ATOM 577 C C . GLU A 1 73 ? -6.658 -14.471 11.988 1.00 71.69 73 GLU A C 1
ATOM 579 O O . GLU A 1 73 ? -5.885 -14.318 11.031 1.00 71.69 73 GLU A O 1
ATOM 584 N N . ALA A 1 74 ? -7.549 -13.537 12.334 1.00 80.75 74 ALA A N 1
ATOM 585 C CA . ALA A 1 74 ? -7.513 -12.183 11.794 1.00 80.75 74 ALA A CA 1
ATOM 586 C C . ALA A 1 74 ? -6.269 -11.461 12.324 1.00 80.75 74 ALA A C 1
ATOM 588 O O . ALA A 1 74 ? -5.816 -11.723 13.435 1.00 80.75 74 ALA A O 1
ATOM 589 N N . ALA A 1 75 ? -5.724 -10.534 11.542 1.00 81.94 75 ALA A N 1
ATOM 590 C CA . ALA A 1 75 ? -4.613 -9.718 12.008 1.00 81.94 75 ALA A CA 1
ATOM 591 C C . ALA A 1 75 ? -5.076 -8.341 12.431 1.00 81.94 75 ALA A C 1
ATOM 593 O O . ALA A 1 75 ? -6.019 -7.785 11.871 1.00 81.94 75 ALA A O 1
ATOM 594 N N . ILE A 1 76 ? -4.334 -7.778 13.373 1.00 83.75 76 ILE A N 1
ATOM 595 C CA . ILE A 1 76 ? -4.509 -6.420 13.849 1.00 83.75 76 ILE A CA 1
ATOM 596 C C . ILE A 1 76 ? -3.206 -5.670 13.597 1.00 83.75 76 ILE A C 1
ATOM 598 O O . ILE A 1 76 ? -2.116 -6.187 13.845 1.00 83.75 76 ILE A O 1
ATOM 602 N N . CYS A 1 77 ? -3.313 -4.460 13.064 1.00 82.56 77 CYS A N 1
ATOM 603 C CA . CYS A 1 77 ? -2.193 -3.544 12.911 1.00 82.56 77 CYS A CA 1
ATOM 604 C C . CYS A 1 77 ? -2.616 -2.125 13.293 1.00 82.56 77 CYS A C 1
ATOM 606 O O . CYS A 1 77 ? -3.798 -1.792 13.256 1.00 82.56 77 CYS A O 1
ATOM 608 N N . ILE A 1 78 ? -1.649 -1.287 13.664 1.00 85.56 78 ILE A N 1
ATOM 609 C CA . ILE A 1 78 ? -1.905 0.108 14.021 1.00 85.56 78 ILE A CA 1
ATOM 610 C C . ILE A 1 78 ? -1.525 0.974 12.826 1.00 85.56 78 ILE A C 1
ATOM 612 O O . ILE A 1 78 ? -0.403 0.929 12.328 1.00 85.56 78 ILE A O 1
ATOM 616 N N . ALA A 1 79 ? -2.446 1.791 12.341 1.00 86.69 79 ALA A N 1
ATOM 617 C CA . ALA A 1 79 ? -2.145 2.798 11.337 1.00 86.69 79 ALA A CA 1
ATOM 618 C C . ALA A 1 79 ? -2.037 4.169 12.001 1.00 86.69 79 ALA A C 1
ATOM 620 O O . ALA A 1 79 ? -2.803 4.497 12.899 1.00 86.69 79 ALA A O 1
ATOM 621 N N . ARG A 1 80 ? -1.084 4.979 11.541 1.00 88.56 80 ARG A N 1
ATOM 622 C CA . ARG A 1 80 ? -0.867 6.357 11.975 1.00 88.56 80 ARG A CA 1
ATOM 623 C C . ARG A 1 80 ? -1.091 7.305 10.800 1.00 88.56 80 ARG A C 1
ATOM 625 O O . ARG A 1 80 ? -0.427 7.180 9.770 1.00 88.56 80 ARG A O 1
ATOM 632 N N . LEU A 1 81 ? -1.989 8.275 10.942 1.00 88.62 81 LEU A N 1
ATOM 633 C CA . LEU A 1 81 ? -2.157 9.353 9.965 1.00 88.62 81 LEU A CA 1
ATOM 634 C C . LEU A 1 81 ? -0.925 10.269 9.964 1.00 88.62 81 LEU A C 1
ATOM 636 O O . LEU A 1 81 ? -0.319 10.525 11.009 1.00 88.62 81 LEU A O 1
ATOM 640 N N . THR A 1 82 ? -0.559 10.816 8.801 1.00 85.31 82 THR A N 1
ATOM 641 C CA . THR A 1 82 ? 0.432 11.907 8.748 1.00 85.31 82 THR A CA 1
ATOM 642 C C . THR A 1 82 ? -0.094 13.151 9.473 1.00 85.31 82 THR A C 1
ATOM 644 O O . THR A 1 82 ? -1.283 13.247 9.782 1.00 85.31 82 THR A O 1
ATOM 647 N N . ALA A 1 83 ? 0.781 14.118 9.761 1.00 83.69 83 ALA A N 1
ATOM 648 C CA . ALA A 1 83 ? 0.371 15.365 10.414 1.00 83.69 83 ALA A CA 1
ATOM 649 C C . ALA A 1 83 ? -0.703 16.109 9.590 1.00 83.69 83 ALA A C 1
ATOM 651 O O . ALA A 1 83 ? -1.746 16.480 10.123 1.00 83.69 83 ALA A O 1
ATOM 652 N N . ASP A 1 84 ? -0.506 16.218 8.273 1.00 84.62 84 ASP A N 1
ATOM 653 C CA . ASP A 1 84 ? -1.465 16.866 7.369 1.00 84.62 84 ASP A CA 1
ATOM 654 C C . ASP A 1 84 ? -2.810 16.135 7.315 1.00 84.62 84 ASP A C 1
ATOM 656 O O . ASP A 1 84 ? -3.870 16.762 7.304 1.00 84.62 84 ASP A O 1
ATOM 660 N N . ALA A 1 85 ? -2.783 14.799 7.287 1.00 87.56 85 ALA A N 1
ATOM 661 C CA . ALA A 1 85 ? -3.994 13.987 7.320 1.00 87.56 85 ALA A CA 1
ATOM 662 C C . ALA A 1 85 ? -4.726 14.088 8.656 1.00 87.56 85 ALA A C 1
ATOM 664 O O . ALA A 1 85 ? -5.952 14.138 8.663 1.00 87.56 85 ALA A O 1
ATOM 665 N N . 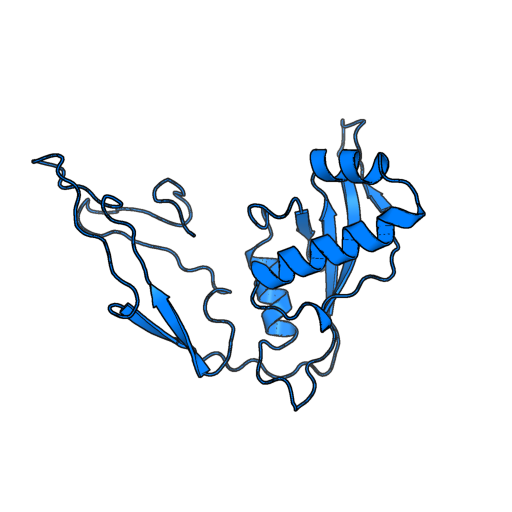THR A 1 86 ? -3.981 14.159 9.760 1.00 90.12 86 THR A N 1
ATOM 666 C CA . THR A 1 86 ? -4.539 14.346 11.103 1.00 90.12 86 THR A CA 1
ATOM 667 C C . THR A 1 86 ? -5.292 15.667 11.183 1.00 90.12 86 THR A C 1
ATOM 669 O O . THR A 1 86 ? -6.448 15.674 11.591 1.00 90.12 86 THR A O 1
ATOM 672 N N . LYS A 1 87 ? -4.691 16.761 10.701 1.00 88.81 87 LYS A N 1
ATOM 673 C CA . LYS A 1 87 ? -5.351 18.070 10.654 1.00 88.81 87 LYS A CA 1
ATOM 674 C C . LYS A 1 87 ? -6.633 18.029 9.816 1.00 88.81 87 LYS A C 1
ATOM 676 O O . LYS A 1 87 ? -7.691 18.416 10.292 1.00 88.81 87 LYS A O 1
ATOM 681 N N . LYS A 1 88 ? -6.561 17.465 8.604 1.00 89.06 88 LYS A N 1
ATOM 682 C CA . LYS A 1 88 ? -7.741 17.305 7.737 1.00 89.06 88 LYS A CA 1
ATOM 683 C C . LYS A 1 88 ? -8.846 16.483 8.393 1.00 89.06 88 LYS A C 1
ATOM 685 O O . LYS A 1 88 ? -10.007 16.800 8.195 1.00 89.06 88 LYS A O 1
ATOM 690 N N . PHE A 1 89 ? -8.495 15.429 9.128 1.00 89.69 89 PHE A N 1
ATOM 691 C CA . PHE A 1 89 ? -9.466 14.603 9.840 1.00 89.69 89 PHE A CA 1
ATOM 692 C C . PHE A 1 89 ? -10.126 15.364 10.996 1.00 89.69 89 PHE A C 1
ATOM 694 O O 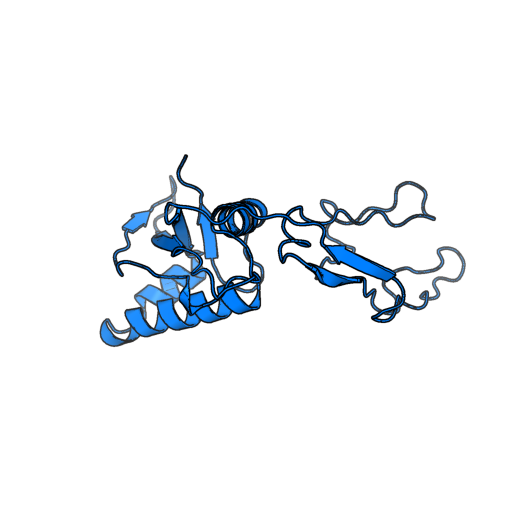. PHE A 1 89 ? -11.331 15.252 11.180 1.00 89.69 89 PHE A O 1
ATOM 701 N N . GLN A 1 90 ? -9.357 16.157 11.747 1.00 89.19 90 GLN A N 1
ATOM 702 C CA . GLN A 1 90 ? -9.871 16.984 12.845 1.00 89.19 90 GLN A CA 1
ATOM 703 C C . GLN A 1 90 ? -10.846 18.064 12.366 1.00 89.19 90 GLN A C 1
ATOM 705 O O . GLN A 1 90 ? -11.795 18.380 13.077 1.00 89.19 90 GLN A O 1
ATOM 710 N N . ASP A 1 91 ? -10.637 18.588 11.158 1.00 90.75 91 ASP A N 1
ATOM 711 C CA . ASP A 1 91 ? -11.522 19.579 10.541 1.00 90.75 91 ASP A CA 1
ATOM 712 C C . ASP A 1 91 ? -12.844 18.959 10.022 1.00 90.75 91 ASP A C 1
ATOM 714 O O . ASP A 1 91 ? -13.741 19.688 9.591 1.00 90.75 91 ASP A O 1
ATOM 718 N N . LEU A 1 92 ? -12.993 17.623 10.038 1.00 90.38 92 LEU A N 1
ATOM 719 C CA . LEU A 1 92 ? -14.219 16.952 9.597 1.00 90.38 92 LEU A CA 1
ATOM 720 C C . LEU A 1 92 ? -15.299 16.939 10.690 1.00 90.38 92 LEU A C 1
ATOM 722 O O . LEU A 1 92 ? -15.013 16.597 11.841 1.00 90.38 92 LEU A O 1
ATOM 726 N N . PRO A 1 93 ? -16.571 17.165 10.315 1.00 91.50 93 PRO A N 1
ATOM 727 C CA . PRO A 1 93 ? -17.708 16.875 11.181 1.00 91.50 93 PRO A CA 1
ATOM 728 C C . PRO A 1 93 ? -17.729 15.402 11.636 1.00 91.50 93 PRO A C 1
ATOM 730 O O . PRO A 1 93 ? -17.335 14.529 10.848 1.00 91.50 93 PRO A O 1
ATOM 733 N N . PRO A 1 94 ? -18.208 15.088 12.857 1.00 85.19 94 PRO A N 1
ATOM 734 C CA . PRO A 1 94 ? -18.244 13.721 13.389 1.00 85.19 94 PRO A CA 1
ATOM 735 C C . PRO A 1 94 ? -18.892 12.692 12.448 1.00 85.19 94 PRO A C 1
ATOM 737 O O . PRO A 1 94 ? -18.371 11.592 12.268 1.00 85.19 94 PRO A O 1
ATOM 740 N N . GLU A 1 95 ? -19.978 13.062 11.771 1.00 85.50 95 GLU A N 1
ATOM 741 C CA . GLU A 1 95 ? -20.694 12.224 10.804 1.00 85.50 95 GLU A CA 1
ATOM 742 C C . GLU A 1 95 ? -19.845 11.828 9.581 1.00 85.50 95 GLU A C 1
ATOM 744 O O . GLU A 1 95 ? -20.085 10.795 8.955 1.00 85.50 95 GLU A O 1
ATOM 749 N N . ASN A 1 96 ? -18.804 12.604 9.266 1.00 87.56 96 ASN A N 1
ATOM 750 C CA . ASN A 1 96 ? -17.927 12.381 8.118 1.00 87.56 96 ASN A CA 1
ATOM 751 C C . ASN A 1 96 ? -16.661 11.582 8.463 1.00 87.56 96 ASN A C 1
ATOM 753 O O . ASN A 1 96 ? -15.969 11.116 7.554 1.00 87.56 96 ASN A O 1
ATOM 757 N N . GLN A 1 97 ? -16.367 11.364 9.747 1.00 85.25 97 GLN A N 1
ATOM 758 C CA . GLN A 1 97 ? -15.175 10.625 10.179 1.00 85.25 97 GLN A CA 1
ATOM 759 C C . GLN A 1 97 ? -15.215 9.152 9.743 1.00 85.25 97 GLN A C 1
ATOM 761 O O . GLN A 1 97 ? -14.216 8.609 9.272 1.00 85.25 97 GLN A O 1
ATOM 766 N N . THR A 1 98 ? -16.390 8.514 9.7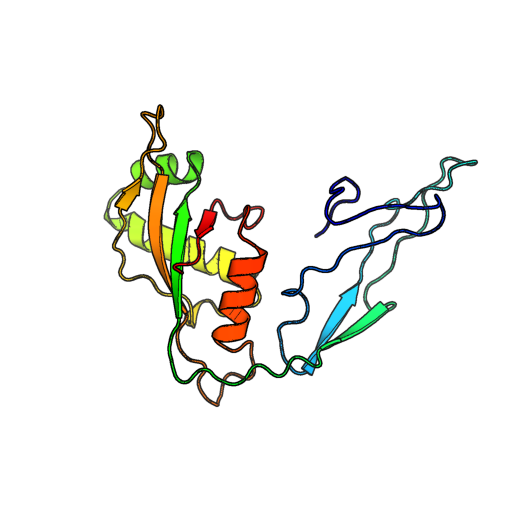83 1.00 85.12 98 THR A N 1
ATOM 767 C CA . THR A 1 98 ? -16.562 7.140 9.267 1.00 85.12 98 THR A CA 1
ATOM 768 C C . THR A 1 98 ? -16.307 7.076 7.756 1.00 85.12 98 THR A C 1
ATOM 770 O O . THR A 1 98 ? -15.625 6.178 7.254 1.00 85.12 98 THR A O 1
ATOM 773 N N . THR A 1 99 ? -16.807 8.064 7.009 1.00 88.06 99 THR A N 1
ATOM 774 C CA . THR A 1 99 ? -16.600 8.174 5.556 1.00 88.06 99 THR A CA 1
ATOM 775 C C . THR A 1 99 ? -15.126 8.376 5.203 1.00 88.06 99 THR A C 1
ATOM 777 O O . THR A 1 99 ? -14.657 7.842 4.190 1.00 88.06 99 THR A O 1
ATOM 780 N N . TYR A 1 100 ? -14.378 9.087 6.050 1.00 89.25 100 TYR A N 1
ATOM 781 C CA . TYR A 1 100 ? -12.935 9.242 5.904 1.00 89.25 100 TYR A CA 1
ATOM 782 C C . TYR A 1 100 ? -12.211 7.892 5.959 1.00 89.25 100 TYR A C 1
ATOM 784 O O . TYR A 1 100 ? -11.494 7.558 5.015 1.00 89.25 100 TYR A O 1
ATOM 792 N N . PHE A 1 101 ? -12.448 7.076 6.994 1.00 87.69 101 PHE A N 1
ATOM 793 C CA . PHE A 1 101 ? -11.815 5.754 7.113 1.00 87.69 101 PHE A CA 1
ATOM 794 C C . PHE A 1 101 ? -12.208 4.810 5.970 1.00 87.69 101 PHE A C 1
ATOM 796 O O . PHE A 1 101 ? -11.355 4.118 5.415 1.00 87.69 101 PHE A O 1
ATOM 803 N N . ASN A 1 102 ? -13.470 4.838 5.535 1.00 88.12 102 ASN A N 1
ATOM 804 C CA . ASN A 1 102 ? -13.912 4.061 4.375 1.00 88.12 102 ASN A CA 1
ATOM 805 C C . ASN A 1 102 ? -13.176 4.453 3.089 1.00 88.12 102 ASN A C 1
ATOM 807 O O . ASN A 1 102 ? -12.771 3.590 2.308 1.00 88.12 102 ASN A O 1
ATOM 811 N N . SER A 1 103 ? -12.994 5.754 2.860 1.00 89.12 103 SER A N 1
ATOM 812 C CA . SER A 1 103 ? -12.253 6.259 1.699 1.00 89.12 103 SER A CA 1
ATOM 813 C C . SER A 1 103 ? -10.778 5.878 1.787 1.00 89.12 103 SER A C 1
ATOM 815 O O . SER A 1 103 ? -10.208 5.388 0.814 1.00 89.12 103 SER A O 1
ATOM 817 N N . LEU A 1 104 ? -10.196 5.997 2.979 1.00 87.94 104 LEU A N 1
ATOM 818 C CA . LEU A 1 104 ? -8.829 5.597 3.266 1.00 87.94 104 LEU A CA 1
ATOM 819 C C . LEU A 1 104 ? -8.588 4.110 2.965 1.00 87.94 104 LEU A C 1
ATOM 821 O O . LEU A 1 104 ? -7.649 3.771 2.248 1.00 87.94 104 LEU A O 1
ATOM 825 N N . PHE A 1 105 ? -9.453 3.213 3.438 1.00 88.31 105 PHE A N 1
ATOM 826 C CA . PHE A 1 105 ? -9.339 1.779 3.160 1.00 88.31 105 PHE A CA 1
ATOM 827 C C . PHE A 1 105 ? -9.505 1.439 1.681 1.00 88.31 105 PHE A C 1
ATOM 829 O O . PHE A 1 105 ? -8.807 0.555 1.185 1.00 88.31 105 PHE A O 1
ATOM 836 N N . LYS A 1 106 ? -10.353 2.163 0.940 1.00 86.94 106 LYS A N 1
ATOM 837 C CA . LYS A 1 106 ? -10.425 2.022 -0.523 1.00 86.94 106 LYS A CA 1
ATOM 838 C C . LYS A 1 106 ? -9.111 2.416 -1.195 1.00 86.94 106 LYS A C 1
ATOM 840 O O . LYS A 1 106 ? -8.712 1.770 -2.159 1.00 86.94 106 LYS A O 1
ATOM 845 N N . GLU A 1 107 ? -8.426 3.454 -0.717 1.00 84.06 107 GLU A N 1
ATOM 846 C CA . GLU A 1 107 ? -7.110 3.819 -1.251 1.00 84.06 107 GLU A CA 1
ATOM 847 C C . GLU A 1 107 ? -6.032 2.791 -0.888 1.00 84.06 107 GLU A C 1
ATOM 849 O O . GLU A 1 107 ? -5.234 2.429 -1.754 1.00 84.06 107 GLU A O 1
ATOM 854 N N . ILE A 1 108 ? -6.033 2.268 0.346 1.00 81.31 108 ILE A N 1
ATOM 855 C CA . ILE A 1 108 ? -5.133 1.175 0.747 1.00 81.31 108 ILE A CA 1
ATOM 856 C C . ILE A 1 108 ? -5.350 -0.035 -0.162 1.00 81.31 108 ILE A C 1
ATOM 858 O O . ILE A 1 108 ? -4.379 -0.545 -0.708 1.00 81.31 108 ILE A O 1
ATOM 862 N N . ALA A 1 109 ? -6.600 -0.445 -0.384 1.00 81.00 109 ALA A N 1
ATOM 863 C CA . ALA A 1 109 ? -6.955 -1.580 -1.236 1.00 81.00 109 ALA A CA 1
ATOM 864 C C . ALA A 1 109 ? -6.587 -1.393 -2.719 1.00 81.00 109 ALA A C 1
ATOM 866 O O . ALA A 1 109 ? -6.405 -2.359 -3.453 1.00 81.00 109 ALA A O 1
ATOM 867 N N . LYS A 1 110 ? -6.470 -0.144 -3.185 1.00 76.62 110 LYS A N 1
ATOM 868 C CA . LYS A 1 110 ? -5.974 0.155 -4.537 1.00 76.62 110 LYS A CA 1
ATOM 869 C C . LYS A 1 110 ? -4.453 0.058 -4.638 1.00 76.62 110 LYS A C 1
ATOM 871 O O . LYS A 1 110 ? -3.938 -0.237 -5.711 1.00 76.62 110 LYS A O 1
ATOM 876 N N . LYS A 1 111 ? -3.728 0.378 -3.563 1.00 73.69 111 LYS A N 1
ATOM 877 C CA . LYS A 1 111 ? -2.255 0.482 -3.578 1.00 73.69 111 LYS A CA 1
ATOM 878 C C . LYS A 1 111 ? -1.551 -0.755 -3.064 1.00 73.69 111 LYS A C 1
ATOM 880 O O . LYS A 1 111 ? -0.440 -1.055 -3.486 1.00 73.69 111 LYS A O 1
ATOM 885 N N . LEU A 1 112 ? -2.198 -1.455 -2.152 1.00 73.50 112 LEU A N 1
ATOM 886 C CA . LEU A 1 112 ? -1.836 -2.781 -1.711 1.00 73.50 112 LEU A CA 1
ATOM 887 C C . LEU A 1 112 ? -2.883 -3.713 -2.309 1.00 73.50 112 LEU A C 1
ATOM 889 O O . LEU A 1 112 ? -4.061 -3.390 -2.211 1.00 73.50 112 LEU A O 1
ATOM 893 N N . PRO A 1 113 ? -2.510 -4.854 -2.898 1.00 70.69 113 PRO A N 1
ATOM 894 C CA . PRO A 1 113 ? -3.469 -5.823 -3.427 1.00 70.69 113 PRO A CA 1
ATOM 895 C C . PRO A 1 113 ? -4.113 -6.600 -2.267 1.00 70.69 113 PRO A C 1
ATOM 897 O O . PRO A 1 113 ? -3.940 -7.803 -2.091 1.00 70.69 113 PRO A O 1
ATOM 900 N N . VAL A 1 114 ? -4.815 -5.859 -1.418 1.00 77.06 114 VAL A N 1
ATOM 901 C CA . VAL A 1 114 ? -5.676 -6.320 -0.343 1.00 77.06 114 VAL A CA 1
ATOM 902 C C . VAL A 1 114 ? -7.084 -5.868 -0.690 1.00 77.06 114 VAL A C 1
ATOM 904 O O . VAL A 1 114 ? -7.305 -4.738 -1.113 1.00 77.06 114 VAL A O 1
ATOM 907 N N . ARG A 1 115 ? -8.057 -6.747 -0.499 1.00 78.56 115 ARG A N 1
ATOM 908 C CA . ARG A 1 115 ? -9.462 -6.388 -0.643 1.00 78.56 115 ARG A CA 1
ATOM 909 C C . ARG A 1 115 ? -9.903 -5.372 0.392 1.00 78.56 115 ARG A C 1
ATOM 911 O O . ARG A 1 115 ? -9.642 -5.544 1.582 1.00 78.56 115 ARG A O 1
ATOM 918 N N . TYR A 1 116 ? -10.666 -4.382 -0.058 1.00 85.44 116 TYR A N 1
ATOM 919 C CA . TYR A 1 116 ? -11.314 -3.418 0.826 1.00 85.44 116 TYR A CA 1
ATOM 920 C C . TYR A 1 116 ? -12.206 -4.118 1.859 1.00 85.44 116 TYR A C 1
ATOM 922 O O . TYR A 1 116 ? -12.162 -3.765 3.030 1.00 85.44 116 TYR A O 1
ATOM 930 N N . GLU A 1 117 ? -12.932 -5.170 1.464 1.00 86.31 117 GLU A N 1
ATOM 931 C CA . GLU A 1 117 ? -13.861 -5.899 2.344 1.00 86.31 117 GLU A CA 1
ATOM 932 C C . GLU A 1 117 ? -13.163 -6.595 3.521 1.00 86.31 117 GLU A C 1
ATOM 934 O O . GLU A 1 117 ? -13.806 -7.041 4.471 1.00 86.31 117 GLU A O 1
ATOM 939 N N . ARG A 1 118 ? -11.835 -6.714 3.456 1.00 84.19 118 ARG A N 1
ATOM 940 C CA . ARG A 1 118 ? -11.023 -7.326 4.503 1.00 84.19 118 ARG A CA 1
ATOM 941 C C . ARG A 1 118 ? -10.441 -6.315 5.472 1.00 84.19 118 ARG A C 1
ATOM 943 O O . ARG A 1 118 ? -9.928 -6.743 6.497 1.00 84.19 118 ARG A O 1
ATOM 950 N N . LEU A 1 119 ? -10.497 -5.026 5.155 1.00 87.81 119 LEU A N 1
ATOM 951 C CA . LEU A 1 119 ? -9.990 -3.959 6.003 1.00 87.81 119 LEU A CA 1
ATOM 952 C C . LEU A 1 119 ? -11.137 -3.397 6.834 1.00 87.81 119 LEU A C 1
ATOM 954 O O . LEU A 1 119 ? -12.097 -2.851 6.292 1.00 87.81 119 LEU A O 1
ATOM 958 N N . THR A 1 120 ? -11.031 -3.511 8.151 1.00 89.50 120 THR A N 1
ATOM 959 C CA . THR A 1 120 ? -11.982 -2.893 9.074 1.00 89.50 120 THR A CA 1
ATOM 960 C C . THR A 1 120 ? -11.254 -2.127 10.167 1.00 89.50 120 THR A C 1
ATOM 962 O O . THR A 1 120 ? -10.060 -2.296 10.392 1.00 89.50 120 THR A O 1
ATOM 965 N N . THR A 1 121 ? -11.977 -1.238 10.829 1.00 88.69 121 THR A N 1
ATOM 966 C CA . THR A 1 121 ? -11.552 -0.562 12.053 1.00 88.69 121 THR A CA 1
ATOM 967 C C . THR A 1 121 ? -12.713 -0.641 13.030 1.00 88.69 121 THR A C 1
ATOM 969 O O . THR A 1 121 ? -13.865 -0.775 12.609 1.00 88.69 121 THR A O 1
ATOM 972 N N . ASP A 1 122 ? -12.424 -0.581 14.321 1.00 86.44 122 ASP A N 1
ATOM 973 C CA . ASP A 1 122 ? -13.449 -0.408 15.349 1.00 86.44 122 ASP A CA 1
ATOM 974 C C . ASP A 1 122 ? -13.946 1.050 15.434 1.00 86.44 122 ASP A C 1
ATOM 976 O O . ASP A 1 122 ? -14.899 1.333 16.155 1.00 86.44 122 ASP A O 1
ATOM 980 N N . GLY A 1 123 ? -13.328 1.963 14.672 1.00 83.44 123 GLY A N 1
ATOM 981 C CA . GLY A 1 123 ? -13.639 3.391 14.650 1.00 83.44 123 GLY A CA 1
ATOM 982 C C . GLY A 1 123 ? -12.986 4.170 15.789 1.00 83.44 123 GLY A C 1
ATOM 983 O O . GLY A 1 123 ? -13.089 5.397 15.816 1.00 83.44 123 GLY A O 1
ATOM 984 N N . ASN A 1 124 ? -12.287 3.485 16.697 1.00 88.38 124 ASN A N 1
ATOM 985 C CA . ASN A 1 124 ? -11.567 4.118 17.783 1.00 88.38 124 ASN A CA 1
ATOM 986 C C . ASN A 1 124 ? -10.200 4.592 17.299 1.00 88.38 124 ASN A C 1
ATOM 988 O O . ASN A 1 124 ? -9.518 3.954 16.492 1.00 88.38 124 ASN A O 1
ATOM 992 N N . PHE A 1 125 ? -9.785 5.734 17.830 1.00 90.94 125 PHE A N 1
ATOM 993 C CA . PHE A 1 125 ? -8.495 6.312 17.522 1.00 90.94 125 PHE A CA 1
ATOM 994 C C . PHE A 1 125 ? -7.937 7.075 18.720 1.00 90.94 125 PHE A C 1
ATOM 996 O O . PHE A 1 125 ? -8.674 7.528 19.594 1.00 90.94 125 PHE A O 1
ATOM 1003 N N . GLN A 1 126 ? -6.618 7.227 18.751 1.00 91.31 126 GLN A N 1
ATOM 1004 C CA . GLN A 1 126 ? -5.894 7.934 19.799 1.00 91.31 126 GLN A CA 1
ATOM 1005 C C . GLN A 1 126 ? -5.011 9.033 19.214 1.00 91.31 126 GLN A C 1
ATOM 1007 O O . GLN A 1 126 ? -4.452 8.897 18.124 1.00 91.31 126 GLN A O 1
ATOM 1012 N N . TYR A 1 127 ? -4.854 10.117 19.968 1.00 90.44 127 TYR A N 1
ATOM 1013 C CA . TYR A 1 127 ? -3.896 11.169 19.654 1.00 90.44 127 TYR A CA 1
ATOM 1014 C C . TYR A 1 127 ? -2.532 10.820 20.241 1.00 90.44 127 TYR A C 1
ATOM 1016 O O . TYR A 1 127 ? -2.390 10.634 21.448 1.00 90.44 127 TYR A O 1
ATOM 1024 N N . VAL A 1 128 ? -1.519 10.765 19.384 1.00 88.06 128 VAL A N 1
ATOM 1025 C CA . VAL A 1 128 ? -0.137 10.471 19.757 1.00 88.06 128 VAL A CA 1
ATOM 1026 C C . VAL A 1 128 ? 0.733 11.683 19.485 1.00 88.06 128 VAL A C 1
ATOM 1028 O O . VAL A 1 128 ? 0.848 12.146 18.350 1.00 88.06 128 VAL A O 1
ATOM 1031 N N . TYR A 1 129 ? 1.383 12.176 20.533 1.00 86.56 129 TYR A N 1
ATOM 1032 C CA . TYR A 1 129 ? 2.291 13.314 20.467 1.00 86.56 129 TYR A CA 1
ATOM 1033 C C . TYR A 1 129 ? 3.731 12.814 20.392 1.00 86.56 129 TYR A C 1
ATOM 1035 O O . TYR A 1 129 ? 4.172 12.013 21.215 1.00 86.56 129 TYR A O 1
ATOM 1043 N N . SER A 1 130 ? 4.477 13.287 19.396 1.00 78.69 130 SER A N 1
ATOM 1044 C CA . SER A 1 130 ? 5.929 13.085 19.373 1.00 78.69 130 SER A CA 1
ATOM 1045 C C . SER A 1 130 ? 6.588 14.064 20.345 1.00 78.69 130 SER A C 1
ATOM 1047 O O . SER A 1 130 ? 6.135 15.203 20.459 1.00 78.69 130 SER A O 1
ATOM 1049 N N . SER A 1 131 ? 7.655 13.650 21.033 1.00 74.69 131 SER A N 1
ATOM 1050 C CA . SER A 1 131 ? 8.380 14.514 21.973 1.00 74.69 131 SER A CA 1
ATOM 1051 C C . SER A 1 131 ? 8.774 15.840 21.309 1.00 74.69 131 SER A C 1
ATOM 1053 O O . SER A 1 131 ? 9.483 15.845 20.306 1.00 74.69 131 SER A O 1
ATOM 1055 N N . GLY A 1 132 ? 8.290 16.958 21.859 1.00 73.00 132 GLY A N 1
ATOM 1056 C CA . GLY A 1 132 ? 8.537 18.306 21.331 1.00 73.00 132 GLY A CA 1
ATOM 1057 C C . GLY A 1 132 ? 7.562 18.793 20.248 1.00 73.00 132 GLY A C 1
ATOM 1058 O O . GLY A 1 132 ? 7.748 19.895 19.741 1.00 73.00 132 GLY A O 1
ATOM 1059 N N . SER A 1 133 ? 6.524 18.023 19.894 1.00 76.31 133 SER A N 1
ATOM 1060 C CA . SER A 1 133 ? 5.464 18.448 18.967 1.00 76.31 133 SER A CA 1
ATOM 1061 C C . SER A 1 133 ? 4.158 18.741 19.704 1.00 76.31 133 SER A C 1
ATOM 1063 O O . SER A 1 133 ? 3.638 17.881 20.411 1.00 76.31 133 SER A O 1
ATOM 1065 N N . ASN A 1 134 ? 3.573 19.915 19.450 1.00 79.50 134 ASN A N 1
ATOM 1066 C CA . ASN A 1 134 ? 2.209 20.248 19.889 1.00 79.50 134 ASN A CA 1
ATOM 1067 C C . ASN A 1 134 ? 1.132 19.695 18.942 1.00 79.50 134 ASN A C 1
ATOM 1069 O O . ASN A 1 134 ? -0.048 19.695 19.282 1.00 79.50 134 ASN A O 1
ATOM 1073 N N . ASN A 1 135 ? 1.531 19.219 17.760 1.00 82.25 135 ASN A N 1
ATOM 1074 C CA . ASN A 1 135 ? 0.623 18.631 16.786 1.00 82.25 135 ASN A CA 1
ATOM 1075 C C . ASN A 1 135 ? 0.613 17.107 16.965 1.00 82.25 135 ASN A C 1
ATOM 1077 O O . ASN A 1 135 ? 1.675 16.486 16.807 1.00 82.25 135 ASN A O 1
ATOM 1081 N N . PRO A 1 136 ? -0.541 16.501 17.295 1.00 88.44 136 PRO A N 1
ATOM 1082 C CA . PRO A 1 136 ? -0.640 15.058 17.400 1.00 88.44 136 PRO A CA 1
ATOM 1083 C C . PRO A 1 136 ? -0.704 14.407 16.018 1.00 88.44 136 PRO A C 1
ATOM 1085 O O . PRO A 1 136 ? -1.108 15.014 15.026 1.00 88.44 136 PRO A O 1
ATOM 1088 N N . ASN A 1 137 ? -0.369 13.125 15.983 1.00 90.00 137 ASN A N 1
ATOM 1089 C CA . ASN A 1 137 ? -0.809 12.206 14.948 1.00 90.00 137 ASN A CA 1
ATOM 1090 C C . ASN A 1 137 ? -1.984 11.387 15.473 1.00 90.00 137 ASN A C 1
ATOM 1092 O O . ASN A 1 137 ? -2.035 11.070 16.658 1.00 90.00 137 ASN A O 1
ATOM 1096 N N . ILE A 1 138 ? -2.895 10.998 14.589 1.00 90.69 138 ILE A N 1
ATOM 1097 C CA . ILE A 1 138 ? -3.930 10.022 14.931 1.00 90.69 138 ILE A CA 1
ATOM 1098 C C . ILE A 1 138 ? -3.404 8.611 14.684 1.00 90.69 138 ILE A C 1
ATOM 1100 O O . ILE A 1 138 ? -2.906 8.327 13.594 1.00 90.69 138 ILE A O 1
ATOM 1104 N N . GLU A 1 139 ? -3.544 7.734 15.672 1.00 91.81 139 GLU A N 1
ATOM 1105 C CA . GLU A 1 139 ? -3.390 6.289 15.522 1.00 91.81 139 GLU A CA 1
ATOM 1106 C C . GLU A 1 139 ? -4.721 5.572 15.672 1.00 91.81 139 GLU A C 1
ATOM 1108 O O . GLU A 1 139 ? -5.529 5.946 16.513 1.00 91.81 139 GLU A O 1
ATOM 1113 N N . PHE A 1 140 ? -4.937 4.533 14.876 1.00 89.94 140 PHE A N 1
ATOM 1114 C CA . PHE A 1 140 ? -6.163 3.747 14.891 1.00 89.94 140 PHE A CA 1
ATOM 1115 C C . PHE A 1 140 ? -5.883 2.303 14.491 1.00 89.94 140 PHE A C 1
ATOM 1117 O O . PHE A 1 140 ? -4.883 1.992 13.833 1.00 89.94 140 PHE A O 1
ATOM 1124 N N . GLU A 1 141 ? -6.783 1.418 14.896 1.00 89.75 141 GLU A N 1
ATOM 1125 C CA . GLU A 1 141 ? -6.688 0.003 14.586 1.00 89.75 141 GLU A CA 1
ATOM 1126 C C . GLU A 1 141 ? -7.150 -0.278 13.152 1.00 89.75 141 GLU A C 1
ATOM 1128 O O . GLU A 1 141 ? -8.201 0.195 12.711 1.00 89.75 141 GLU A O 1
ATOM 1133 N N . VAL A 1 142 ? -6.383 -1.099 12.438 1.00 88.56 142 VAL A N 1
ATOM 1134 C CA . VAL A 1 142 ? -6.779 -1.710 11.172 1.00 88.56 142 VAL A CA 1
ATOM 1135 C C . VAL A 1 142 ? -6.755 -3.222 11.341 1.00 88.56 142 VAL A C 1
ATOM 1137 O O . VAL A 1 142 ? -5.698 -3.834 11.517 1.00 88.56 142 VAL A O 1
ATOM 1140 N N . ARG A 1 143 ? -7.934 -3.833 11.261 1.00 88.12 143 ARG A N 1
ATOM 1141 C CA . ARG A 1 143 ? -8.104 -5.281 11.216 1.00 88.12 143 ARG A CA 1
ATOM 1142 C C . ARG A 1 143 ? -8.066 -5.772 9.782 1.00 88.12 143 ARG A C 1
ATOM 1144 O O . ARG A 1 143 ? -8.675 -5.183 8.890 1.00 88.12 143 ARG A O 1
ATOM 1151 N N . VAL A 1 144 ? -7.375 -6.888 9.590 1.00 86.88 144 VAL A N 1
ATOM 1152 C CA . VAL A 1 144 ? -7.382 -7.669 8.359 1.00 86.88 144 VAL A CA 1
ATOM 1153 C C . VAL A 1 144 ? -8.146 -8.957 8.625 1.00 86.88 144 VAL A C 1
ATOM 1155 O O . VAL A 1 144 ? -7.634 -9.882 9.262 1.00 86.88 144 VAL A O 1
ATOM 1158 N N . ASN A 1 145 ? -9.372 -9.019 8.115 1.00 85.19 145 ASN A N 1
ATOM 1159 C CA . ASN A 1 145 ? -10.250 -10.167 8.293 1.00 85.19 145 ASN A CA 1
ATOM 1160 C C . ASN A 1 145 ? -9.740 -11.408 7.544 1.00 85.19 145 ASN A C 1
ATOM 1162 O O . ASN A 1 145 ? -8.996 -11.329 6.549 1.00 85.19 145 ASN A O 1
ATOM 1166 N N . LEU A 1 146 ? -10.182 -12.563 8.044 1.00 79.75 146 LEU A N 1
ATOM 1167 C CA . LEU A 1 146 ? -9.898 -13.883 7.495 1.00 79.75 146 LEU A CA 1
ATOM 1168 C C . LEU A 1 146 ? -10.250 -13.975 6.010 1.00 79.75 146 LEU A C 1
ATOM 1170 O O . LEU A 1 146 ? -11.165 -13.320 5.510 1.00 79.75 146 LEU A O 1
ATOM 1174 N N . THR A 1 147 ? -9.504 -14.822 5.316 1.00 68.94 147 THR A N 1
ATOM 1175 C CA . THR A 1 147 ? -9.787 -15.195 3.936 1.00 68.94 147 THR A CA 1
ATOM 1176 C C . THR A 1 147 ? -10.823 -16.322 3.968 1.00 68.94 147 THR A C 1
ATOM 1178 O O . THR A 1 147 ? -10.544 -17.378 4.527 1.00 68.94 147 THR A O 1
ATOM 1181 N N . ASP A 1 148 ? -12.015 -16.123 3.398 1.00 64.25 148 ASP A N 1
ATOM 1182 C CA . ASP A 1 148 ? -12.930 -17.249 3.141 1.00 64.25 148 ASP A CA 1
ATOM 1183 C C . ASP A 1 148 ? -12.301 -18.149 2.062 1.00 64.25 148 ASP A C 1
ATOM 1185 O O . ASP A 1 148 ? -11.653 -17.657 1.143 1.00 64.25 148 ASP A O 1
ATOM 1189 N N . SER A 1 149 ? -12.531 -19.459 2.134 1.00 57.25 149 SER A N 1
ATOM 1190 C CA . SER A 1 149 ? -12.229 -20.479 1.118 1.00 57.25 149 SER A CA 1
ATOM 1191 C C . SER A 1 149 ? -12.545 -20.078 -0.337 1.00 57.25 149 SER A C 1
ATOM 1193 O O . SER A 1 149 ? -11.952 -20.610 -1.276 1.00 57.25 149 SER A O 1
ATOM 1195 N N . LYS A 1 150 ? -13.457 -19.119 -0.542 1.00 57.88 150 LYS A N 1
ATOM 1196 C CA . LYS A 1 150 ? -13.824 -18.550 -1.850 1.00 57.88 150 LYS A CA 1
ATOM 1197 C C . LYS A 1 150 ? -12.886 -17.440 -2.348 1.00 57.88 150 LYS A C 1
ATOM 1199 O O . LYS A 1 150 ? -12.936 -17.087 -3.525 1.00 57.88 150 LYS A O 1
ATOM 1204 N N . GLN A 1 151 ? -12.049 -16.875 -1.485 1.00 60.28 151 GLN A N 1
ATOM 1205 C CA . GLN A 1 151 ? -11.114 -15.796 -1.795 1.00 60.28 151 GLN A CA 1
ATOM 1206 C C . GLN A 1 151 ? -9.715 -16.389 -2.026 1.00 60.28 151 GLN A C 1
ATOM 1208 O O . GLN A 1 151 ? -9.004 -16.721 -1.088 1.00 60.28 151 GLN A O 1
ATOM 1213 N N . LYS A 1 152 ? -9.291 -16.522 -3.289 1.00 56.25 152 LYS A N 1
ATOM 1214 C CA . LYS A 1 152 ? -7.972 -17.082 -3.669 1.00 56.25 152 LYS A CA 1
ATOM 1215 C C . LYS A 1 152 ? -6.799 -16.091 -3.534 1.00 56.25 152 LYS A C 1
ATOM 1217 O O . LYS A 1 152 ? -5.739 -16.289 -4.116 1.00 56.25 152 LYS A O 1
ATOM 1222 N N . GLU A 1 153 ? -7.008 -14.994 -2.820 1.00 64.94 153 GLU A N 1
ATOM 1223 C CA . GLU A 1 153 ? -6.088 -13.857 -2.744 1.00 64.94 153 GLU A CA 1
ATOM 1224 C C . GLU A 1 153 ? -5.111 -13.982 -1.559 1.00 64.94 153 GLU A C 1
ATOM 1226 O O . GLU A 1 153 ? -5.078 -14.996 -0.863 1.00 64.94 153 GLU A O 1
ATOM 1231 N N . ASN A 1 154 ? -4.307 -12.939 -1.312 1.00 69.94 154 ASN A N 1
ATOM 1232 C CA . ASN A 1 154 ? -3.285 -12.894 -0.259 1.00 69.94 154 ASN A CA 1
ATOM 1233 C C . ASN A 1 154 ? -3.842 -13.373 1.083 1.00 69.94 154 ASN A C 1
ATOM 1235 O O . ASN A 1 154 ? -4.867 -12.872 1.542 1.00 69.94 154 ASN A O 1
ATOM 1239 N N . SER A 1 155 ? -3.143 -14.259 1.787 1.00 74.44 155 SER A N 1
ATOM 1240 C CA . SER A 1 155 ? -3.556 -14.612 3.144 1.00 74.44 155 SER A CA 1
ATOM 1241 C C . SER A 1 155 ? -3.362 -13.447 4.118 1.00 74.44 155 SER A C 1
ATOM 1243 O O . SER A 1 155 ? -2.655 -12.487 3.811 1.00 74.44 155 SER A O 1
ATOM 1245 N N . VAL A 1 156 ? -3.970 -13.504 5.308 1.00 75.12 156 VAL A N 1
ATOM 1246 C CA . VAL A 1 156 ? -3.724 -12.497 6.362 1.00 75.12 156 VAL A CA 1
ATOM 1247 C C . VAL A 1 156 ? -2.213 -12.321 6.643 1.00 75.12 156 VAL A C 1
ATOM 1249 O O . VAL A 1 156 ? -1.756 -11.179 6.604 1.00 75.12 156 VAL A O 1
ATOM 1252 N N . PRO A 1 157 ? -1.391 -13.387 6.794 1.00 73.81 157 PRO A N 1
ATOM 1253 C CA . PRO A 1 157 ? 0.068 -13.262 6.846 1.00 73.81 157 PRO A CA 1
ATOM 1254 C C . PRO A 1 157 ? 0.676 -12.500 5.663 1.00 73.81 157 PRO A C 1
ATOM 1256 O O . PRO A 1 157 ? 1.602 -11.707 5.843 1.00 73.81 157 PRO A O 1
ATOM 1259 N N . GLY A 1 158 ? 0.161 -12.722 4.451 1.00 73.06 158 GLY A N 1
ATOM 1260 C CA . GLY A 1 158 ? 0.569 -11.996 3.249 1.00 73.06 158 GLY A CA 1
ATOM 1261 C C . GLY A 1 158 ? 0.252 -10.509 3.316 1.00 73.06 158 GLY A C 1
ATOM 1262 O O . GLY A 1 158 ? 1.119 -9.686 3.026 1.00 73.06 158 GLY A O 1
ATOM 1263 N N . VAL A 1 159 ? -0.957 -10.160 3.760 1.00 75.44 159 VAL A N 1
ATOM 1264 C CA . VAL A 1 159 ? -1.382 -8.769 3.955 1.00 75.44 159 VAL A CA 1
ATOM 1265 C C . VAL A 1 159 ? -0.554 -8.097 5.053 1.00 75.44 159 VAL A C 1
ATOM 1267 O O . VAL A 1 159 ? -0.058 -6.995 4.849 1.00 75.44 159 VAL A O 1
ATOM 1270 N N . ASN A 1 160 ? -0.291 -8.763 6.174 1.00 74.12 160 ASN A N 1
ATOM 1271 C CA . ASN A 1 160 ? 0.588 -8.215 7.209 1.00 74.12 160 ASN A CA 1
ATOM 1272 C C . ASN A 1 160 ? 1.993 -7.937 6.682 1.00 74.12 160 ASN A C 1
ATOM 1274 O O . ASN A 1 160 ? 2.537 -6.861 6.915 1.00 74.12 160 ASN A O 1
ATOM 1278 N N . ARG A 1 161 ? 2.577 -8.873 5.923 1.00 72.12 161 ARG A N 1
ATOM 1279 C CA . ARG A 1 161 ? 3.896 -8.684 5.300 1.00 72.12 161 ARG A CA 1
ATOM 1280 C C . ARG A 1 161 ? 3.893 -7.521 4.305 1.00 72.12 161 ARG A C 1
ATOM 1282 O O . ARG A 1 161 ? 4.874 -6.783 4.207 1.00 72.12 161 ARG A O 1
ATOM 1289 N N . LEU A 1 162 ? 2.789 -7.337 3.593 1.00 72.44 162 LEU A N 1
ATOM 1290 C CA . LEU A 1 162 ? 2.531 -6.199 2.717 1.00 72.44 162 LEU A CA 1
ATOM 1291 C C . LEU A 1 162 ? 2.551 -4.871 3.470 1.00 72.44 162 LEU A C 1
ATOM 1293 O O . LEU A 1 162 ? 3.307 -3.972 3.103 1.00 72.44 162 LEU A O 1
ATOM 1297 N N . LEU A 1 163 ? 1.753 -4.765 4.528 1.00 73.25 163 LEU A N 1
ATOM 1298 C CA . LEU A 1 163 ? 1.652 -3.567 5.357 1.00 73.25 163 LEU A CA 1
ATOM 1299 C C . LEU A 1 163 ? 3.001 -3.266 6.034 1.00 73.25 163 LEU A C 1
ATOM 1301 O O . LEU A 1 163 ? 3.471 -2.130 6.013 1.00 73.25 163 LEU A O 1
ATOM 1305 N N . ALA A 1 164 ? 3.680 -4.309 6.522 1.00 69.19 164 ALA A N 1
ATOM 1306 C CA . ALA A 1 164 ? 5.018 -4.261 7.106 1.00 69.19 164 ALA A CA 1
ATOM 1307 C C . ALA A 1 164 ? 6.085 -3.744 6.136 1.00 69.19 164 ALA A C 1
ATOM 1309 O O . ALA A 1 164 ? 6.931 -2.940 6.513 1.00 69.19 164 ALA A O 1
ATOM 1310 N N . SER A 1 165 ? 6.055 -4.197 4.883 1.00 64.88 165 SER A N 1
ATOM 1311 C CA . SER A 1 165 ? 7.025 -3.770 3.867 1.00 64.88 165 SER A CA 1
ATOM 1312 C C . SER A 1 165 ? 6.810 -2.311 3.445 1.00 64.88 165 SER A C 1
ATOM 1314 O O . SER A 1 165 ? 7.738 -1.665 2.974 1.00 64.88 165 SER A O 1
ATOM 1316 N N . ASN A 1 166 ? 5.608 -1.768 3.667 1.00 63.00 166 ASN A N 1
ATOM 1317 C CA . ASN A 1 166 ? 5.240 -0.383 3.367 1.00 63.00 166 ASN A CA 1
ATOM 1318 C C . ASN A 1 166 ? 5.284 0.543 4.607 1.00 63.00 166 ASN A C 1
ATOM 1320 O O . ASN A 1 166 ? 4.650 1.598 4.626 1.00 63.00 166 ASN A O 1
ATOM 1324 N N . ARG A 1 167 ? 6.068 0.184 5.640 1.00 56.53 167 ARG A N 1
ATOM 1325 C CA . ARG A 1 167 ? 6.151 0.860 6.960 1.00 56.53 167 ARG A CA 1
ATOM 1326 C C . ARG A 1 167 ? 6.526 2.347 6.937 1.00 56.53 167 ARG A C 1
ATOM 1328 O O . ARG A 1 167 ? 6.443 3.002 7.976 1.00 56.53 167 ARG A O 1
ATOM 1335 N N . LYS A 1 168 ? 7.037 2.875 5.819 1.00 50.97 168 LYS A N 1
ATOM 1336 C CA . LYS A 1 168 ? 7.567 4.248 5.747 1.00 50.97 168 LYS A CA 1
ATOM 1337 C C . LYS A 1 168 ? 6.478 5.259 5.376 1.00 50.97 168 LYS A C 1
ATOM 1339 O O . LYS A 1 168 ? 6.267 6.170 6.167 1.00 50.97 168 LYS A O 1
ATOM 1344 N N . VAL A 1 169 ? 5.766 5.056 4.267 1.00 51.75 169 VAL A N 1
ATOM 1345 C CA . VAL A 1 169 ? 4.552 5.771 3.819 1.00 51.75 169 VAL A CA 1
ATOM 1346 C C . VAL A 1 169 ? 3.935 4.900 2.719 1.00 51.75 169 VAL A C 1
ATOM 1348 O O . VAL A 1 169 ? 4.664 4.471 1.823 1.00 51.75 169 VAL A O 1
ATOM 1351 N N . ILE A 1 170 ? 2.621 4.651 2.723 1.00 53.38 170 ILE A N 1
ATOM 1352 C CA . ILE A 1 170 ? 1.976 4.132 1.505 1.00 53.38 170 ILE A CA 1
ATOM 1353 C C . ILE A 1 170 ? 1.857 5.319 0.552 1.00 53.38 170 ILE A C 1
ATOM 1355 O O . ILE A 1 170 ? 0.965 6.140 0.706 1.00 53.38 170 ILE A O 1
ATOM 1359 N N . TYR A 1 171 ? 2.786 5.474 -0.392 1.00 42.50 171 TYR A N 1
ATOM 1360 C CA . TYR A 1 171 ? 2.877 6.692 -1.205 1.00 42.50 171 TYR A CA 1
ATOM 1361 C C . TYR A 1 171 ? 1.538 7.076 -1.858 1.00 42.50 171 TYR A C 1
ATOM 1363 O O . TYR A 1 171 ? 0.921 6.302 -2.593 1.00 42.50 171 TYR A O 1
ATOM 1371 N N . GLY A 1 172 ? 1.081 8.294 -1.545 1.00 46.09 172 GLY A N 1
ATOM 1372 C CA . GLY A 1 172 ? -0.198 8.886 -1.943 1.00 46.09 172 GLY A CA 1
ATOM 1373 C C . GLY A 1 172 ? -1.434 8.360 -1.197 1.00 46.09 172 GLY A C 1
ATOM 1374 O O . GLY A 1 172 ? -2.537 8.565 -1.685 1.00 46.09 172 GLY A O 1
ATOM 1375 N N . VAL A 1 173 ? -1.267 7.584 -0.130 1.00 54.72 173 VAL A N 1
ATOM 1376 C CA . VAL A 1 173 ? -2.245 7.439 0.954 1.00 54.72 173 VAL A CA 1
ATOM 1377 C C . VAL A 1 173 ? -1.571 8.111 2.148 1.00 54.72 173 VAL A C 1
ATOM 1379 O O . VAL A 1 173 ? -0.427 7.797 2.468 1.00 54.72 173 VAL A O 1
ATOM 1382 N N . ASN A 1 174 ? -2.212 9.081 2.791 1.00 61.28 174 ASN A N 1
ATOM 1383 C CA . ASN A 1 174 ? -1.555 9.913 3.809 1.00 61.28 174 ASN A CA 1
ATOM 1384 C C . ASN A 1 174 ? -1.407 9.202 5.174 1.00 61.28 174 ASN A C 1
ATOM 1386 O O . ASN A 1 174 ? -1.753 9.761 6.216 1.00 61.28 174 ASN A O 1
ATOM 1390 N N . ILE A 1 175 ? -0.906 7.961 5.175 1.00 59.38 175 ILE A N 1
ATOM 1391 C CA . ILE A 1 175 ? -0.739 7.118 6.362 1.00 59.38 175 ILE A CA 1
ATOM 1392 C C . ILE A 1 175 ? 0.618 6.420 6.412 1.00 59.38 175 ILE A C 1
ATOM 1394 O O . ILE A 1 175 ? 1.232 6.090 5.393 1.00 59.38 175 ILE A O 1
ATOM 1398 N N . LYS A 1 176 ? 1.036 6.127 7.640 1.00 61.22 176 LYS A N 1
ATOM 1399 C CA . LYS A 1 176 ? 2.157 5.266 7.997 1.00 61.22 176 LYS A CA 1
ATOM 1400 C C . LYS A 1 176 ? 1.626 4.085 8.803 1.00 61.22 176 LYS A C 1
ATOM 1402 O O . LYS A 1 176 ? 0.943 4.292 9.798 1.00 61.22 176 LYS A O 1
ATOM 1407 N N . ILE A 1 177 ? 1.942 2.855 8.406 1.00 60.56 177 ILE A N 1
ATOM 1408 C CA . ILE A 1 177 ? 1.486 1.664 9.137 1.00 60.56 177 ILE A CA 1
ATOM 1409 C C . ILE A 1 177 ? 2.562 1.203 10.118 1.00 60.56 177 ILE A C 1
ATOM 1411 O O . ILE A 1 177 ? 3.730 1.044 9.760 1.00 60.56 177 ILE A O 1
ATOM 1415 N N . LEU A 1 178 ? 2.156 1.002 11.366 1.00 52.62 178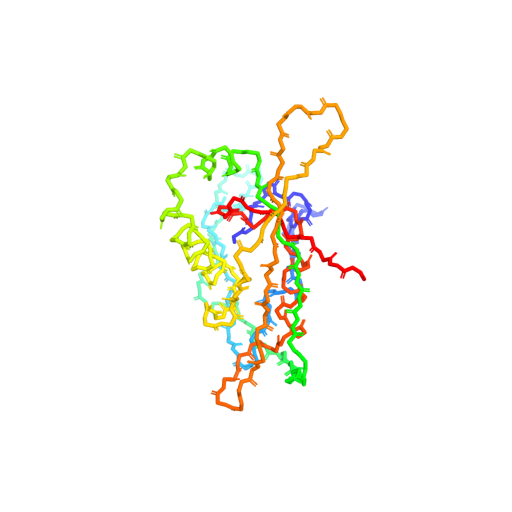 LEU A N 1
ATOM 1416 C CA . LEU A 1 178 ? 2.949 0.519 12.484 1.00 52.62 178 LEU A CA 1
ATOM 1417 C C . LEU A 1 178 ? 2.462 -0.890 12.848 1.00 52.62 178 LEU A C 1
ATOM 1419 O O . LEU A 1 178 ? 1.309 -1.112 13.199 1.00 52.62 178 LEU A O 1
ATOM 1423 N N . LEU A 1 179 ? 3.346 -1.878 12.750 1.00 43.97 179 LEU A N 1
ATOM 1424 C CA . LEU A 1 179 ? 3.035 -3.213 13.259 1.00 43.97 179 LEU A CA 1
ATOM 1425 C C . LEU A 1 179 ? 3.091 -3.189 14.786 1.00 43.97 179 LEU A C 1
ATOM 1427 O O . LEU A 1 179 ? 4.081 -2.695 15.336 1.00 43.97 179 LEU A O 1
ATOM 1431 N N . SER A 1 180 ? 2.070 -3.745 15.436 1.00 38.94 180 SER A N 1
ATOM 1432 C CA . SER A 1 180 ? 2.164 -4.190 16.824 1.00 38.94 180 SER A CA 1
ATOM 1433 C C . SER A 1 180 ? 3.081 -5.414 16.864 1.00 38.94 180 SER A C 1
ATOM 1435 O O . SER A 1 180 ? 2.897 -6.344 16.075 1.00 38.94 180 SER A O 1
ATOM 1437 N N . HIS A 1 181 ? 4.114 -5.357 17.703 1.00 34.81 181 HIS A N 1
ATOM 1438 C CA . HIS A 1 181 ? 4.996 -6.488 17.989 1.00 34.81 181 HIS A CA 1
ATOM 1439 C C . HIS A 1 181 ? 4.343 -7.438 18.987 1.00 34.81 181 HIS A C 1
ATOM 1441 O O . HIS A 1 181 ? 3.625 -6.925 19.874 1.00 34.81 181 HIS A O 1
#

pLDDT: mean 78.62, std 12.31, range [34.81, 91.81]

Radius of gyration: 19.45 Å; chains: 1; bounding box: 49×41×49 Å

Foldseek 3Di:
DDACPPCVAWDDPPLPDIGGHDQPLPLQFAQDKDWDWFCWQSHADPPVRHTDHIRDTPPDMDGRNHDADFDPDKDKWKKKFALVRQVVLVPDDPVCNVVVVLVLLVVVCVLRVADSVQWDFPSDWDWDDDVPDPGTIIMTMIIGDTDDPVHSTGHNVSVVSRLVSCQPDSPPRRMGIGGDD

Secondary structure (DSSP, 8-state):
---TT-TTTEE-TTSS--EE---TTSS-STT-EEEEEE-TTSSB-TTT-PBPP-EEEEEEEEE-----PPPSS-EEEEEEE-HHHHHHHHTS-HHHHHHHHHHHHHHHHHHSS--GGGEE--S-EEEEPPTT-SSPEEEEEEEEPPPPTT--S--HHHHHHHHHHT-S--TTSSEEEE---

Organism: NCBI:txid44941